Protein AF-A0A3D3I913-F1 (afdb_monomer)

Solvent-accessible surface area (backbone atoms only — not comparable to full-atom values): 1903 Å² total; per-residue (Å²): 138,70,76,44,77,39,77,40,72,49,77,65,33,49,52,53,45,50,58,44,42,75,73,70,38,53,62,44,82,42,114

Sequence (31 aa):
MKNISVIGSGTMGNGIAHVFSLHGFNVSLID

Foldseek 3Di:
DDEAEQEDPDPVSVVVQVVCVVVVHHYHYHD

Secondary structure (DSSP, 8-state):
--EEEEE--SHHHHHHHHHHHHTT-EEEEE-

pLDDT: mean 92.56, std 5.8, range [68.25, 96.44]

Radius of gyration: 8.47 Å; Cα contacts (8 Å, |Δi|>4): 45; chains: 1; bounding box: 11×14×23 Å

Nearest PDB structures (foldseek):
  1m32-assembly3_E  TM=7.886E-01  e=4.611E-01  Sal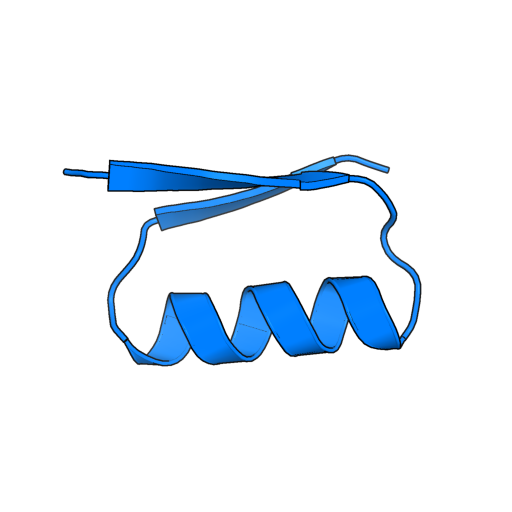monella enterica subsp. enterica serovar Typhimurium
  3ffr-assembly1_A-2  TM=7.923E-01  e=1.359E+00  Cytophaga hutchinsonii ATCC 33406
  1r7h-assembly1_B  TM=7.126E-01  e=9.478E-01  Corynebacterium ammoniagenes
  7c13-assembly1_C-2  TM=6.390E-01  e=4.625E+00  Alkaliphilus oremlandii OhILAs
  3n53-assembly3_B  TM=6.017E-01  e=6.171E+00  Syntrophotalea carbinolica DSM 2380

Structure (mmCIF, N/CA/C/O backbone):
data_AF-A0A3D3I913-F1
#
_entry.id   AF-A0A3D3I913-F1
#
loop_
_atom_site.group_PDB
_atom_site.id
_atom_site.type_symbol
_atom_site.label_atom_id
_atom_site.label_alt_id
_atom_site.label_comp_id
_atom_site.label_asym_id
_atom_site.label_entity_id
_atom_site.label_seq_id
_atom_site.pdbx_PDB_ins_code
_atom_site.Cartn_x
_atom_site.Cartn_y
_atom_site.Cartn_z
_atom_site.occupancy
_atom_site.B_iso_or_equiv
_atom_site.auth_seq_id
_atom_site.auth_comp_id
_atom_site.auth_asym_id
_atom_site.auth_atom_id
_atom_site.pdbx_PDB_model_num
ATOM 1 N N . MET A 1 1 ? -3.131 10.031 13.708 1.00 68.25 1 MET A N 1
ATOM 2 C CA . MET A 1 1 ? -3.174 9.245 12.453 1.00 68.25 1 MET A CA 1
ATOM 3 C C . MET A 1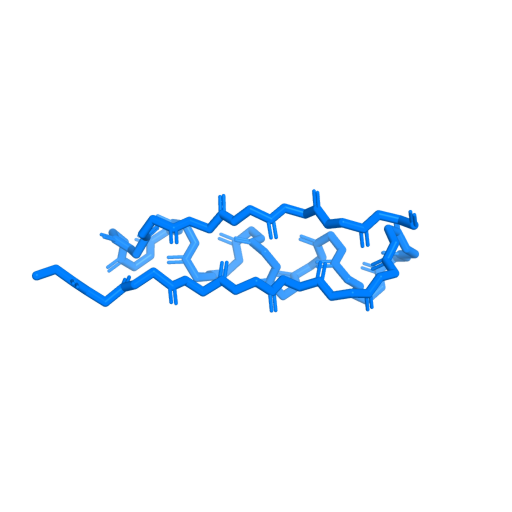 1 ? -1.913 9.552 11.661 1.00 68.25 1 MET A C 1
ATOM 5 O O . MET A 1 1 ? -1.546 10.719 11.603 1.00 68.25 1 MET A O 1
ATOM 9 N N . LYS A 1 2 ? -1.208 8.541 11.140 1.00 80.25 2 LYS A N 1
ATOM 10 C CA . LYS A 1 2 ? -0.027 8.748 10.285 1.00 80.25 2 LYS A CA 1
ATOM 11 C C . LYS A 1 2 ? -0.489 8.717 8.827 1.00 80.25 2 LYS A C 1
ATOM 13 O O . LYS A 1 2 ? -1.063 7.713 8.414 1.00 80.25 2 LYS A O 1
ATOM 18 N N . ASN A 1 3 ? -0.274 9.810 8.098 1.00 88.81 3 ASN A N 1
ATOM 19 C CA . ASN A 1 3 ? -0.566 9.897 6.668 1.00 88.81 3 ASN A CA 1
ATOM 20 C C . ASN A 1 3 ? 0.698 9.516 5.891 1.00 88.81 3 ASN A C 1
ATOM 22 O O . ASN A 1 3 ? 1.775 10.028 6.198 1.00 88.81 3 ASN A O 1
ATOM 26 N N . ILE A 1 4 ? 0.571 8.608 4.929 1.00 93.31 4 ILE A N 1
ATOM 27 C CA . ILE A 1 4 ? 1.678 8.116 4.105 1.00 93.31 4 ILE A CA 1
ATOM 28 C C . ILE A 1 4 ? 1.472 8.636 2.689 1.00 93.31 4 ILE A C 1
ATOM 30 O O . ILE A 1 4 ? 0.432 8.386 2.090 1.00 93.31 4 ILE A O 1
ATOM 34 N N . SER A 1 5 ? 2.464 9.331 2.148 1.00 95.25 5 SER A N 1
ATOM 35 C CA . SER A 1 5 ? 2.454 9.745 0.746 1.00 95.25 5 SER A CA 1
ATOM 36 C C . SER A 1 5 ? 3.412 8.867 -0.041 1.00 95.25 5 SER A C 1
ATOM 38 O O . SER A 1 5 ? 4.590 8.778 0.304 1.00 95.25 5 SER A O 1
ATOM 40 N N . VAL A 1 6 ? 2.910 8.210 -1.082 1.00 95.19 6 VAL A N 1
ATOM 41 C CA . VAL A 1 6 ? 3.721 7.412 -2.007 1.00 95.19 6 VAL A CA 1
ATOM 42 C C . VAL A 1 6 ? 3.894 8.222 -3.281 1.00 95.19 6 VAL A C 1
ATOM 44 O O . VAL A 1 6 ? 2.900 8.575 -3.907 1.00 95.19 6 VAL A O 1
ATOM 47 N N . ILE A 1 7 ? 5.142 8.538 -3.627 1.00 94.50 7 ILE A N 1
ATOM 48 C CA . ILE A 1 7 ? 5.478 9.328 -4.815 1.00 94.50 7 ILE A CA 1
ATOM 49 C C . ILE A 1 7 ? 5.870 8.370 -5.947 1.00 94.50 7 ILE A C 1
ATOM 51 O O . ILE A 1 7 ? 6.792 7.569 -5.780 1.00 94.50 7 ILE A O 1
ATOM 55 N N . GLY A 1 8 ? 5.164 8.463 -7.073 1.00 91.56 8 GLY A N 1
ATOM 56 C CA . GLY A 1 8 ? 5.255 7.582 -8.233 1.00 91.56 8 GLY A CA 1
ATOM 57 C C . GLY A 1 8 ? 4.195 6.477 -8.212 1.00 91.56 8 GLY A C 1
ATOM 58 O O . GLY A 1 8 ? 4.198 5.611 -7.335 1.00 91.56 8 GLY A O 1
ATOM 59 N N . SER A 1 9 ? 3.318 6.464 -9.220 1.00 90.25 9 SER A N 1
ATOM 60 C CA . SER A 1 9 ? 2.193 5.518 -9.353 1.00 90.25 9 SER A CA 1
ATOM 61 C C . SER A 1 9 ? 2.543 4.210 -10.084 1.00 90.25 9 SER A C 1
ATOM 63 O O . SER A 1 9 ? 1.666 3.441 -10.485 1.00 90.25 9 SER A O 1
ATOM 65 N N . GLY A 1 10 ? 3.838 3.921 -10.251 1.00 93.25 10 GLY A N 1
ATOM 66 C CA . GLY A 1 10 ? 4.316 2.693 -10.888 1.00 93.25 10 GLY A CA 1
ATOM 67 C C . GLY A 1 10 ? 3.885 1.417 -10.149 1.00 93.25 10 GLY A C 1
ATOM 68 O O . GLY A 1 10 ? 3.321 1.450 -9.056 1.00 93.25 10 GLY A O 1
ATOM 69 N N . THR A 1 11 ? 4.197 0.249 -10.713 1.00 95.81 11 THR A N 1
ATOM 70 C CA . THR A 1 11 ? 3.829 -1.061 -10.132 1.00 95.81 11 THR A CA 1
ATOM 71 C C . THR A 1 11 ? 4.256 -1.213 -8.670 1.00 95.81 11 THR A C 1
ATOM 73 O O . THR A 1 11 ? 3.470 -1.675 -7.843 1.00 95.81 11 THR A O 1
ATOM 76 N N . MET 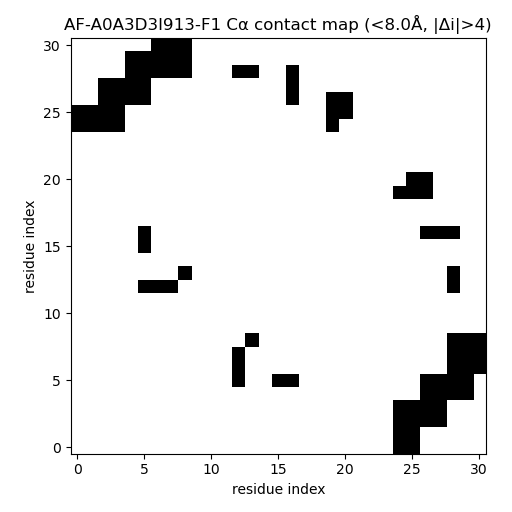A 1 12 ? 5.467 -0.762 -8.328 1.00 94.44 12 MET A N 1
ATOM 77 C CA . MET A 1 12 ? 5.939 -0.747 -6.941 1.00 94.44 12 MET A CA 1
ATOM 78 C C . MET A 1 12 ? 5.189 0.271 -6.073 1.00 94.44 12 MET A C 1
ATOM 80 O O . MET A 1 12 ? 4.820 -0.065 -4.952 1.00 94.44 12 MET A O 1
ATOM 84 N N . GLY A 1 13 ? 4.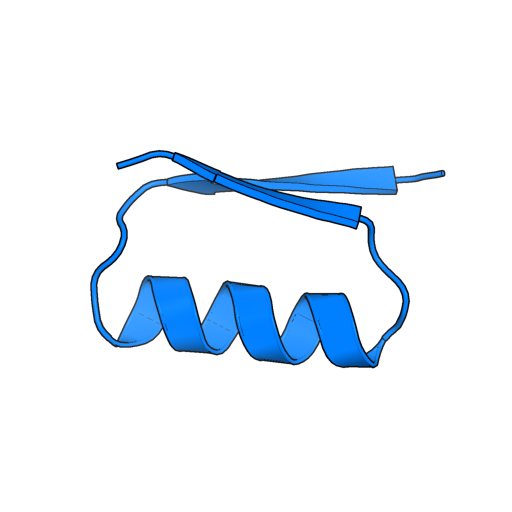917 1.478 -6.580 1.00 95.69 13 GLY A N 1
ATOM 85 C CA . GLY A 1 13 ? 4.198 2.522 -5.841 1.00 95.69 13 GLY A CA 1
ATOM 86 C C . GLY A 1 13 ? 2.780 2.098 -5.461 1.00 95.69 13 GLY A C 1
ATOM 87 O O . GLY A 1 13 ? 2.389 2.190 -4.296 1.00 95.69 13 GLY A O 1
ATOM 88 N N . ASN A 1 14 ? 2.051 1.502 -6.405 1.00 94.94 14 ASN A N 1
ATOM 89 C CA . ASN A 1 14 ? 0.740 0.913 -6.134 1.00 94.94 14 ASN A CA 1
ATOM 90 C C . ASN A 1 14 ? 0.819 -0.245 -5.128 1.00 94.94 14 ASN A C 1
ATOM 92 O O . ASN A 1 14 ? -0.015 -0.325 -4.228 1.00 94.94 14 ASN A O 1
ATOM 96 N N . GLY A 1 15 ? 1.832 -1.112 -5.229 1.00 96.44 15 GLY A N 1
ATOM 97 C CA . GLY A 1 15 ? 2.039 -2.204 -4.272 1.00 96.44 15 GLY A CA 1
ATOM 98 C C . GLY A 1 15 ? 2.287 -1.702 -2.847 1.00 96.44 15 GLY A C 1
ATOM 99 O O . GLY A 1 15 ? 1.666 -2.185 -1.900 1.00 96.44 15 GLY A O 1
ATOM 100 N N . ILE A 1 16 ? 3.137 -0.684 -2.696 1.00 95.94 16 ILE A N 1
ATOM 101 C CA . ILE A 1 16 ? 3.429 -0.043 -1.409 1.00 95.94 16 ILE A CA 1
ATOM 102 C C . ILE A 1 16 ? 2.155 0.587 -0.837 1.00 95.94 16 ILE A C 1
ATOM 104 O O . ILE A 1 16 ? 1.809 0.329 0.318 1.00 95.94 16 ILE A O 1
ATOM 108 N N . ALA A 1 17 ? 1.418 1.358 -1.641 1.00 96.19 17 ALA A N 1
ATOM 109 C CA . ALA A 1 17 ? 0.190 1.998 -1.185 1.00 96.19 17 ALA A CA 1
ATOM 110 C C . ALA A 1 17 ? -0.875 0.981 -0.756 1.00 96.19 17 ALA A C 1
ATOM 112 O O . ALA A 1 17 ? -1.516 1.151 0.284 1.00 96.19 17 ALA A O 1
ATOM 113 N N . HIS A 1 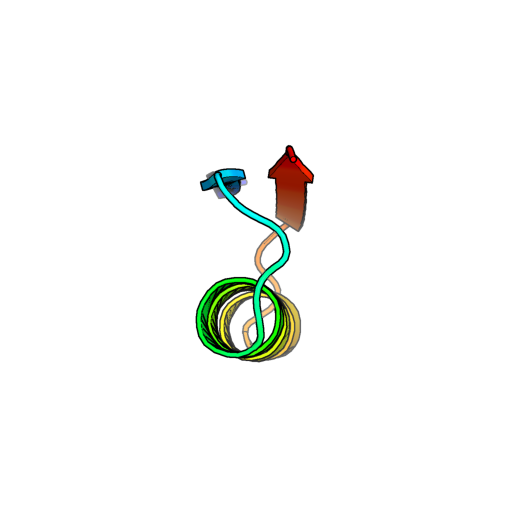18 ? -1.005 -0.115 -1.503 1.00 95.44 18 HIS A N 1
ATOM 114 C CA . HIS A 1 18 ? -1.926 -1.195 -1.183 1.00 95.44 18 HIS A CA 1
ATOM 115 C C . HIS A 1 18 ? -1.589 -1.848 0.165 1.00 95.44 18 HIS A C 1
ATOM 117 O O . HIS A 1 18 ? -2.451 -1.920 1.040 1.00 95.44 18 HIS A O 1
ATOM 123 N N . VAL A 1 19 ? -0.328 -2.235 0.391 1.00 96.06 19 VAL A N 1
ATOM 124 C CA . VAL A 1 19 ? 0.103 -2.860 1.655 1.00 96.06 19 VAL A CA 1
ATOM 125 C C . VAL A 1 19 ? -0.147 -1.941 2.850 1.00 96.06 19 VAL A C 1
ATOM 127 O O . VAL A 1 19 ? -0.674 -2.393 3.866 1.00 96.06 19 VAL A O 1
ATOM 130 N N . PHE A 1 20 ? 0.171 -0.651 2.744 1.00 94.69 20 PHE A N 1
ATOM 131 C CA . PHE A 1 20 ? -0.063 0.289 3.841 1.00 94.69 20 PHE A CA 1
ATOM 132 C C 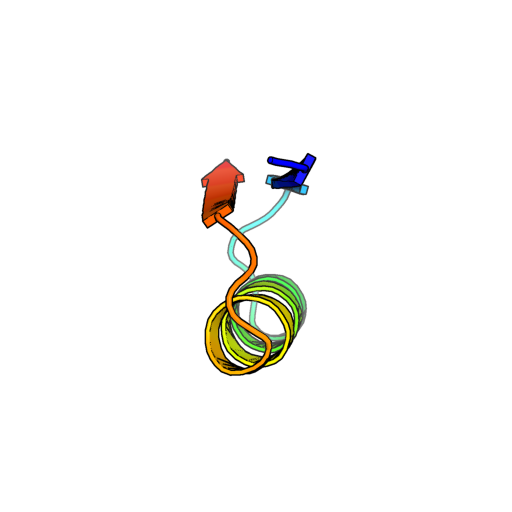. PHE A 1 20 ? -1.555 0.556 4.088 1.00 94.69 20 PHE A C 1
ATOM 134 O O . PHE A 1 20 ? -1.964 0.661 5.245 1.00 94.69 20 PHE A O 1
ATOM 141 N N . SER A 1 21 ? -2.384 0.576 3.041 1.00 93.56 21 SER A N 1
ATOM 142 C CA . SER A 1 21 ? -3.839 0.703 3.198 1.00 93.56 21 SER A CA 1
ATOM 143 C C . SER A 1 21 ? -4.459 -0.495 3.932 1.00 93.56 21 SER A C 1
ATOM 145 O O . SER A 1 21 ? -5.318 -0.307 4.791 1.00 93.56 21 SER A O 1
ATOM 147 N N . LEU A 1 22 ? -3.956 -1.717 3.690 1.00 95.75 22 LEU A N 1
ATOM 148 C CA . LEU A 1 22 ? -4.403 -2.937 4.379 1.00 95.75 22 LEU A CA 1
ATOM 149 C C . LEU A 1 22 ? -4.103 -2.916 5.883 1.00 95.75 22 LEU A C 1
ATOM 151 O O . LEU A 1 22 ? -4.828 -3.519 6.668 1.00 95.75 22 LEU A O 1
ATOM 155 N N . HIS A 1 23 ? -3.062 -2.193 6.296 1.00 94.31 23 HIS A N 1
ATOM 156 C CA . HIS A 1 23 ? -2.707 -2.012 7.704 1.00 94.31 23 HIS A CA 1
ATOM 157 C C . HIS A 1 23 ? -3.420 -0.808 8.351 1.00 94.31 23 HIS A C 1
ATOM 159 O O . HIS A 1 23 ? -3.071 -0.406 9.461 1.00 94.31 23 HIS A O 1
ATOM 165 N N . GLY A 1 24 ? -4.411 -0.217 7.672 1.00 93.06 24 GLY A N 1
ATOM 166 C CA . GLY A 1 24 ? -5.221 0.883 8.199 1.00 93.06 24 GLY A CA 1
ATOM 167 C C . GLY A 1 24 ? -4.520 2.243 8.200 1.00 93.06 24 GLY A C 1
ATOM 168 O O . GLY A 1 24 ? -4.953 3.156 8.907 1.00 93.06 24 GLY A O 1
ATOM 169 N N . PHE A 1 25 ? -3.437 2.403 7.433 1.00 95.12 25 PHE A N 1
ATOM 170 C CA . PHE A 1 25 ? -2.823 3.712 7.230 1.00 95.12 25 PHE A CA 1
ATOM 171 C C . PHE A 1 25 ? -3.576 4.495 6.156 1.00 95.12 25 PHE A C 1
ATOM 173 O O . PHE A 1 25 ? -4.021 3.942 5.152 1.00 95.12 25 PHE A O 1
ATOM 180 N N . ASN A 1 26 ? -3.682 5.809 6.353 1.00 94.81 26 ASN A N 1
ATOM 181 C CA . ASN A 1 26 ? -4.220 6.704 5.339 1.00 94.81 26 ASN A CA 1
ATOM 182 C C . ASN A 1 26 ? -3.118 6.994 4.315 1.00 94.81 26 ASN A C 1
ATOM 184 O O . ASN A 1 26 ? -2.144 7.679 4.642 1.00 94.81 26 ASN A O 1
ATOM 188 N N . VAL A 1 27 ? -3.245 6.432 3.113 1.00 95.19 27 VAL A N 1
AT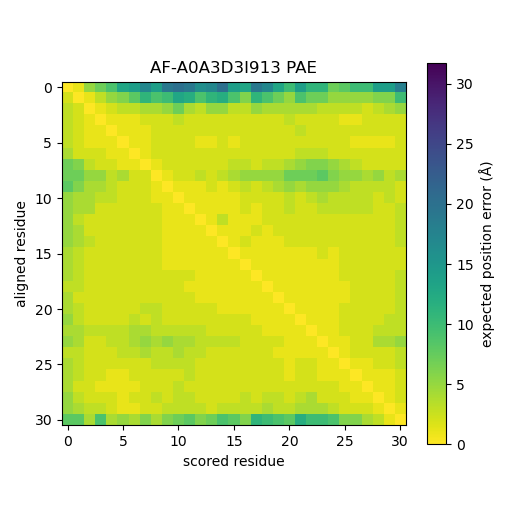OM 189 C CA . VAL A 1 27 ? -2.236 6.542 2.056 1.00 95.19 27 VAL A CA 1
ATOM 190 C C . VAL A 1 27 ? -2.737 7.453 0.943 1.00 95.19 27 VAL A C 1
ATOM 192 O O . VAL A 1 27 ? -3.880 7.347 0.512 1.00 95.19 27 VAL A O 1
ATOM 195 N N . SER A 1 28 ? -1.876 8.337 0.453 1.00 94.75 28 SER A N 1
ATOM 196 C CA . SER A 1 28 ? -2.114 9.152 -0.737 1.00 94.75 28 SER A CA 1
ATOM 197 C C . SER A 1 28 ? -1.042 8.851 -1.776 1.00 94.75 28 SER A C 1
ATOM 199 O O . SER A 1 28 ? 0.149 8.982 -1.499 1.00 94.75 28 SER A O 1
ATOM 201 N N . LEU A 1 29 ? -1.463 8.423 -2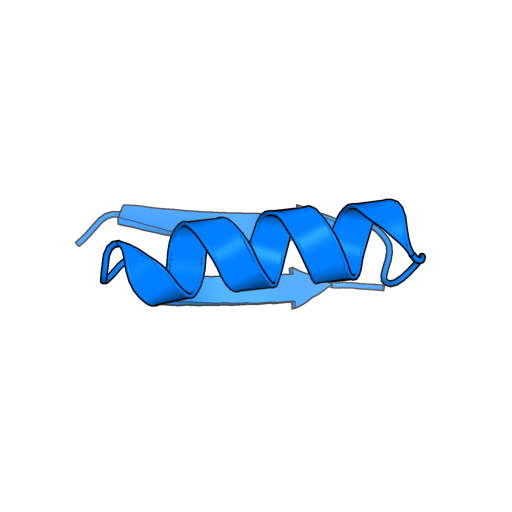.963 1.00 93.62 29 LEU A N 1
ATOM 202 C CA . LEU A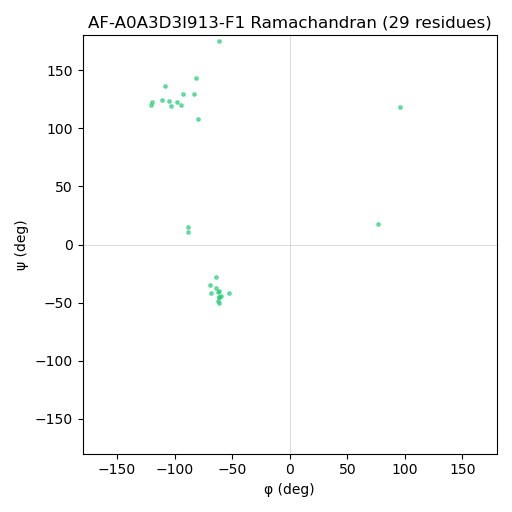 1 29 ? -0.579 8.306 -4.118 1.00 93.62 29 LEU A CA 1
ATOM 203 C C . LEU A 1 29 ? -0.459 9.673 -4.784 1.00 93.62 29 LEU A C 1
ATOM 205 O O . LEU A 1 29 ? -1.463 10.334 -5.047 1.00 93.62 29 LEU A O 1
ATOM 209 N N . ILE A 1 30 ? 0.775 10.086 -5.021 1.00 91.44 30 ILE A N 1
ATOM 210 C CA . ILE A 1 30 ? 1.135 11.300 -5.739 1.00 91.44 30 ILE A CA 1
ATOM 211 C C . ILE A 1 30 ? 1.961 10.823 -6.928 1.00 91.44 30 ILE A C 1
ATOM 213 O O . ILE A 1 30 ? 2.973 10.161 -6.716 1.00 91.44 30 ILE A O 1
ATOM 217 N N . ASP A 1 31 ? 1.522 11.096 -8.151 1.00 81.38 31 ASP A N 1
ATOM 218 C CA . ASP A 1 31 ? 2.316 10.814 -9.355 1.00 81.38 31 ASP A CA 1
ATOM 219 C C . ASP A 1 31 ? 3.049 12.073 -9.820 1.00 81.38 31 ASP A C 1
ATOM 221 O O . ASP A 1 31 ? 2.404 13.150 -9.819 1.00 81.38 31 ASP A O 1
#